Protein AF-A0A061FJA3-F1 (afdb_monomer)

Sequence (109 aa):
MQWQTMLILRANLSDSEKQGKLKVNSFESRNKLKMQQKHDLLDELLEAIERMNIYGFLDATNLCLVPYVIILPKFKVPDFEKYDGTKWPKTYITMYCPRWLHMHKMINS

Organism: Theobroma cacao (NCBI:txid3641)

Structure (mmCIF, N/CA/C/O backbone):
data_AF-A0A061FJA3-F1
#
_entry.id   AF-A0A061FJA3-F1
#
loop_
_atom_site.group_PDB
_atom_site.id
_atom_site.type_symbol
_atom_site.label_atom_id
_atom_site.label_alt_id
_atom_site.label_comp_id
_atom_site.label_asym_id
_atom_site.label_entity_id
_atom_site.label_seq_id
_atom_site.pdbx_PDB_ins_code
_atom_site.Cartn_x
_atom_site.Cartn_y
_atom_site.Cartn_z
_atom_site.occupancy
_atom_site.B_iso_or_equiv
_atom_site.auth_seq_id
_atom_site.auth_comp_id
_atom_site.auth_asym_id
_atom_site.auth_atom_id
_atom_site.pdbx_PDB_model_num
ATOM 1 N N . MET A 1 1 ? -32.930 9.425 61.772 1.00 72.06 1 MET A N 1
ATOM 2 C CA . MET A 1 1 ? -32.804 10.375 60.644 1.00 72.06 1 MET A CA 1
ATOM 3 C C . MET A 1 1 ? -31.521 10.186 59.829 1.00 72.06 1 MET A C 1
ATOM 5 O O . MET A 1 1 ? -31.638 9.997 58.632 1.00 72.06 1 MET A O 1
ATOM 9 N N . GLN A 1 2 ? -30.313 10.159 60.412 1.00 82.44 2 GLN A N 1
ATOM 10 C CA . GLN A 1 2 ? -29.065 10.091 59.616 1.00 82.44 2 GLN A CA 1
ATOM 11 C C . GLN A 1 2 ? -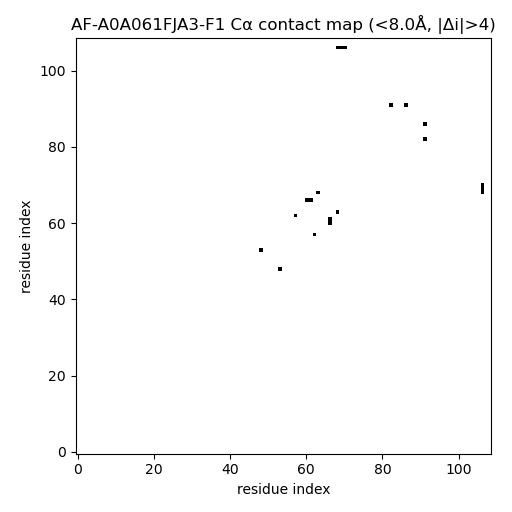28.848 8.782 58.823 1.00 82.44 2 GLN A C 1
ATOM 13 O O . GLN A 1 2 ? -28.309 8.807 57.718 1.00 82.44 2 GLN A O 1
ATOM 18 N N . TRP A 1 3 ? -29.320 7.641 59.336 1.00 81.50 3 TRP A N 1
ATOM 19 C CA . TRP A 1 3 ? -29.186 6.348 58.650 1.00 81.50 3 TRP A CA 1
ATOM 20 C C . TRP A 1 3 ? -30.043 6.224 57.381 1.00 81.50 3 TRP A C 1
ATOM 22 O O . TRP A 1 3 ? -29.609 5.607 56.412 1.00 81.50 3 TRP A O 1
ATOM 32 N N . GLN A 1 4 ? -31.218 6.861 57.337 1.00 82.81 4 GLN A N 1
ATOM 33 C CA . GLN A 1 4 ? -32.033 6.917 56.117 1.00 82.81 4 GLN A CA 1
ATOM 34 C C . GLN A 1 4 ? -31.337 7.710 55.010 1.00 82.81 4 GLN A C 1
ATOM 36 O O . GLN A 1 4 ? -31.313 7.263 53.866 1.00 82.81 4 GLN A O 1
ATOM 41 N N . THR A 1 5 ? -30.694 8.830 55.348 1.00 86.00 5 THR A N 1
ATOM 42 C CA . THR A 1 5 ? -29.930 9.628 54.381 1.00 86.00 5 THR A CA 1
ATOM 43 C C . THR A 1 5 ? -28.764 8.832 53.787 1.00 86.00 5 THR A C 1
ATOM 45 O O . THR A 1 5 ? -28.558 8.857 52.576 1.00 86.00 5 THR A O 1
ATOM 48 N N . MET A 1 6 ? -28.043 8.060 54.608 1.00 89.75 6 MET A N 1
ATOM 49 C CA . MET A 1 6 ? -26.958 7.179 54.148 1.00 89.75 6 MET A CA 1
ATOM 50 C C . MET A 1 6 ? -27.438 6.088 53.177 1.00 89.75 6 MET A C 1
ATOM 52 O O . MET A 1 6 ? -26.761 5.805 52.188 1.00 89.75 6 MET A O 1
ATOM 56 N N . LEU A 1 7 ? -28.607 5.488 53.427 1.00 89.56 7 LEU A N 1
ATOM 57 C CA . LEU A 1 7 ? -29.184 4.467 52.544 1.00 89.56 7 LEU A CA 1
ATOM 58 C C . LEU A 1 7 ? -29.594 5.046 51.184 1.00 89.56 7 LEU A C 1
ATOM 60 O O . LEU A 1 7 ? -29.301 4.445 50.152 1.00 89.56 7 LEU A O 1
ATOM 64 N N . ILE A 1 8 ? -30.204 6.232 51.179 1.00 89.50 8 ILE A N 1
ATOM 65 C CA . ILE A 1 8 ? -30.610 6.927 49.951 1.00 89.50 8 ILE A CA 1
ATOM 66 C C . ILE A 1 8 ? -29.382 7.317 49.120 1.00 89.50 8 ILE A C 1
ATOM 68 O O . ILE A 1 8 ? -29.346 7.078 47.914 1.00 89.50 8 ILE A O 1
ATOM 72 N N . LEU A 1 9 ? -28.341 7.862 49.758 1.00 87.44 9 LEU A N 1
ATOM 73 C CA . LEU A 1 9 ? -27.093 8.213 49.074 1.00 87.44 9 LEU A CA 1
ATOM 74 C C . LEU A 1 9 ? -26.410 6.984 48.459 1.00 87.44 9 LEU A C 1
ATOM 76 O O . LEU A 1 9 ? -25.942 7.052 47.324 1.00 87.44 9 LEU A O 1
ATOM 80 N N . ARG A 1 10 ? -26.400 5.848 49.167 1.00 88.62 10 ARG A N 1
ATOM 81 C CA . ARG A 1 10 ? -25.834 4.588 48.662 1.00 88.62 10 ARG A CA 1
ATOM 82 C C . ARG A 1 10 ? -26.621 4.027 47.476 1.00 88.62 10 ARG A C 1
ATOM 84 O O . ARG A 1 10 ? -26.002 3.574 46.515 1.00 88.62 10 ARG A O 1
ATOM 91 N N . ALA A 1 11 ? -27.952 4.076 47.525 1.00 86.56 11 ALA A N 1
ATOM 92 C CA . ALA A 1 11 ? -28.799 3.659 46.409 1.00 86.56 11 ALA A CA 1
ATOM 93 C C . ALA A 1 11 ? -28.523 4.513 45.158 1.00 86.56 11 ALA A C 1
ATOM 95 O O . ALA A 1 11 ? -28.189 3.968 44.106 1.00 86.56 11 ALA A O 1
ATOM 96 N N . ASN A 1 12 ? -28.504 5.841 45.311 1.00 85.00 12 ASN A N 1
ATOM 97 C CA . ASN A 1 12 ? -28.222 6.778 44.219 1.00 85.00 12 ASN A CA 1
ATOM 98 C C . ASN A 1 12 ? -26.822 6.595 43.608 1.00 85.00 12 ASN A C 1
ATOM 100 O O . ASN A 1 12 ? -26.668 6.678 42.388 1.00 85.00 12 ASN A O 1
ATOM 104 N N . LEU A 1 13 ? -25.799 6.313 44.428 1.00 83.75 13 LEU A N 1
ATOM 105 C CA . LEU A 1 13 ? -24.454 6.000 43.930 1.00 83.75 13 LEU A CA 1
ATOM 106 C C . LEU A 1 13 ? -24.462 4.732 43.069 1.00 83.75 13 LEU A C 1
ATOM 108 O O . LEU A 1 13 ? -23.892 4.719 41.979 1.00 83.75 13 LEU A O 1
ATOM 112 N N . SER A 1 14 ? -25.155 3.687 43.529 1.00 78.62 14 SER A N 1
ATOM 113 C CA . SER A 1 14 ? -25.226 2.412 42.812 1.00 78.62 14 SER A CA 1
ATOM 114 C C . SER A 1 14 ? -25.950 2.526 41.468 1.00 78.62 14 SER A C 1
ATOM 116 O O . SER A 1 14 ? -25.572 1.861 40.502 1.00 78.62 14 SER A O 1
ATOM 118 N N . ASP A 1 15 ? -26.954 3.396 41.374 1.00 78.50 15 ASP A N 1
ATOM 119 C CA . ASP A 1 15 ? -27.705 3.609 40.138 1.00 78.50 15 ASP A CA 1
ATOM 120 C C . ASP A 1 15 ? -26.937 4.489 39.145 1.00 78.50 15 ASP A C 1
ATOM 122 O O . ASP A 1 15 ? -26.948 4.214 37.942 1.00 78.50 15 ASP A O 1
ATOM 126 N N . SER A 1 16 ? -26.187 5.480 39.640 1.00 74.50 16 SER A N 1
ATOM 127 C CA . SER A 1 16 ? -25.293 6.312 38.823 1.00 74.50 16 SER A CA 1
ATOM 128 C C . SER A 1 16 ? -24.172 5.489 38.169 1.00 74.50 16 SER A C 1
ATOM 130 O O . SER A 1 16 ? -23.913 5.621 36.970 1.00 74.50 16 SER A O 1
ATOM 132 N N . GLU A 1 17 ? -23.558 4.558 38.908 1.00 80.44 17 GLU A N 1
ATOM 133 C CA . GLU A 1 17 ? -22.519 3.673 38.360 1.00 80.44 17 GLU A CA 1
ATOM 134 C C . GLU A 1 17 ? -23.057 2.709 37.295 1.00 80.44 17 GLU A C 1
ATOM 136 O O . GLU A 1 17 ? -22.403 2.476 36.272 1.00 80.44 17 GLU A O 1
ATOM 141 N N . LYS A 1 18 ? -24.260 2.158 37.500 1.00 72.69 18 LYS A N 1
ATOM 142 C CA . LYS A 1 18 ? -24.919 1.287 36.513 1.00 72.69 18 LYS A CA 1
ATOM 143 C C . LYS A 1 18 ? -25.229 2.053 35.225 1.00 72.69 18 LYS A C 1
ATOM 145 O O . LYS A 1 18 ? -24.935 1.556 34.139 1.00 72.69 18 LYS A O 1
ATOM 150 N N . GLN A 1 19 ? -25.754 3.275 35.336 1.00 69.38 19 GLN A N 1
ATOM 151 C CA . GLN A 1 19 ? -26.014 4.169 34.200 1.00 69.38 19 GLN A CA 1
ATOM 152 C C . GLN A 1 19 ? -24.730 4.512 33.429 1.00 69.38 19 GLN A C 1
ATOM 154 O O . GLN A 1 19 ? -24.723 4.491 32.195 1.00 69.38 19 GLN A O 1
ATOM 159 N N . GLY A 1 20 ? -23.633 4.787 34.145 1.00 67.75 20 GLY A N 1
ATOM 160 C CA . GLY A 1 20 ? -22.323 5.058 33.550 1.00 67.75 20 GLY A CA 1
ATOM 161 C C . GLY A 1 20 ? -21.796 3.879 32.730 1.00 67.75 20 GLY A C 1
ATOM 162 O O . GLY A 1 20 ? -21.440 4.047 31.563 1.00 67.75 20 GLY A O 1
ATOM 163 N N . LYS A 1 21 ? -21.829 2.665 33.292 1.00 66.94 21 LYS A N 1
ATOM 164 C CA . LYS A 1 21 ? -21.382 1.437 32.609 1.00 66.94 21 LYS A CA 1
ATOM 165 C C . LYS A 1 21 ? -22.246 1.095 31.390 1.00 66.94 21 LYS A C 1
ATOM 167 O O . LYS A 1 21 ? -21.717 0.759 30.333 1.00 66.94 21 LYS A O 1
ATOM 172 N N . LEU A 1 22 ? -23.567 1.245 31.499 1.00 68.19 22 LEU A N 1
ATOM 173 C CA . LEU A 1 22 ? -24.500 1.016 30.389 1.00 68.19 22 LEU A CA 1
ATOM 174 C C . LEU A 1 22 ? -24.262 1.985 29.217 1.00 68.19 22 LEU A C 1
ATOM 176 O O . LEU A 1 22 ? -24.284 1.567 28.057 1.00 68.19 22 LEU A O 1
ATOM 180 N N . LYS A 1 23 ? -23.983 3.266 29.501 1.00 68.19 23 LYS A N 1
ATOM 181 C CA . LYS A 1 23 ? -23.668 4.269 28.467 1.00 68.19 23 LYS A CA 1
ATOM 182 C C . LYS A 1 23 ? -22.344 3.996 27.75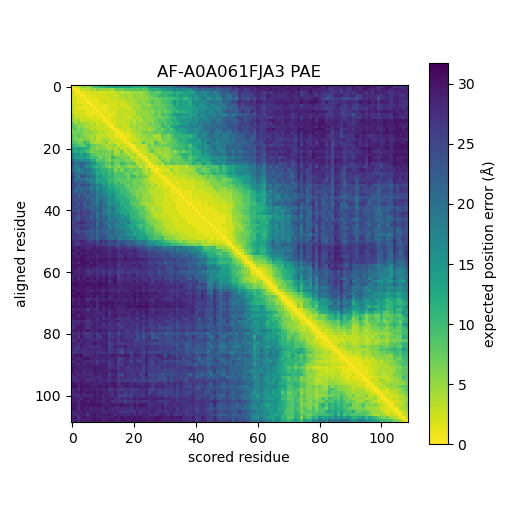8 1.00 68.19 23 LYS A C 1
ATOM 184 O O . LYS A 1 23 ? -22.292 4.121 26.536 1.00 68.19 23 LYS A O 1
ATOM 189 N N . VAL A 1 24 ? -21.303 3.611 28.498 1.00 70.88 24 VAL A N 1
ATOM 190 C CA . VAL A 1 24 ? -19.989 3.269 27.927 1.00 70.88 24 VAL A CA 1
ATOM 191 C C . VAL A 1 24 ? -20.109 2.065 26.993 1.00 70.88 24 VAL A C 1
ATOM 193 O O . VAL A 1 24 ? -19.718 2.161 25.831 1.00 70.88 24 VAL A O 1
ATOM 196 N N . ASN A 1 25 ? -20.781 0.998 27.434 1.00 68.38 25 ASN A N 1
ATOM 197 C CA . ASN A 1 25 ? -20.992 -0.198 26.614 1.00 68.38 25 ASN A CA 1
ATOM 198 C C . ASN A 1 25 ? -21.799 0.103 25.337 1.00 68.38 25 ASN A C 1
ATOM 200 O O . ASN A 1 25 ? -21.508 -0.431 24.267 1.00 68.38 25 ASN A O 1
ATOM 204 N N . SER A 1 26 ? -22.799 0.988 25.425 1.00 69.75 26 SER A N 1
ATOM 205 C CA . SER A 1 26 ? -23.594 1.440 24.274 1.00 69.75 26 SER A CA 1
ATOM 206 C C . SER A 1 26 ? -22.764 2.237 23.258 1.00 69.75 26 SER A C 1
ATOM 208 O O . SER A 1 26 ? -22.888 2.022 22.049 1.00 69.75 26 SER A O 1
ATOM 210 N N . PHE A 1 27 ? -21.908 3.148 23.728 1.00 72.88 27 PHE A N 1
ATOM 211 C CA . PHE A 1 27 ? -21.052 3.968 22.869 1.00 72.88 27 PHE A CA 1
ATOM 212 C C . PHE A 1 27 ? -19.971 3.133 22.175 1.00 72.88 27 PHE A C 1
ATOM 214 O O . PHE A 1 27 ? -19.765 3.263 20.968 1.00 72.88 27 PHE A O 1
ATOM 221 N N . GLU A 1 28 ? -19.335 2.227 22.915 1.00 75.00 28 GLU A N 1
ATOM 222 C CA . GLU A 1 28 ? -18.322 1.314 22.391 1.00 75.00 28 GLU A CA 1
ATOM 223 C C . GLU A 1 28 ? -18.912 0.347 21.356 1.00 75.00 28 GLU A C 1
ATOM 225 O O . GLU A 1 28 ? -18.366 0.200 20.261 1.00 75.00 28 GLU A O 1
ATOM 230 N N . SER A 1 29 ? -20.102 -0.202 21.626 1.00 77.31 29 SER A N 1
ATOM 231 C CA . SER A 1 29 ? -20.834 -1.045 20.670 1.00 77.31 29 SER A CA 1
ATOM 232 C C . SER A 1 29 ? -21.187 -0.293 19.382 1.00 77.31 29 SER A C 1
ATOM 234 O O . SER A 1 29 ? -21.053 -0.836 18.287 1.00 77.31 29 SER A O 1
ATOM 236 N N . ARG A 1 30 ? -21.585 0.982 19.485 1.00 79.06 30 ARG A N 1
ATOM 237 C CA . ARG A 1 30 ? -21.900 1.822 18.319 1.00 79.06 30 ARG A CA 1
ATOM 238 C C . ARG A 1 30 ? -20.663 2.116 17.474 1.00 79.06 30 ARG A C 1
ATOM 240 O O . ARG A 1 30 ? -20.737 2.070 16.248 1.00 79.06 30 ARG A O 1
ATOM 247 N N . ASN A 1 31 ? -19.531 2.399 18.113 1.00 81.62 31 ASN A N 1
ATOM 248 C CA . ASN A 1 31 ? -18.274 2.631 17.405 1.00 81.62 31 ASN A CA 1
ATOM 249 C C . ASN A 1 31 ? -17.775 1.354 16.727 1.00 81.62 31 ASN A C 1
ATOM 251 O O . ASN A 1 31 ? -17.357 1.415 15.575 1.00 81.62 31 ASN A O 1
ATOM 255 N N . LYS A 1 32 ? -17.901 0.197 17.387 1.00 88.38 32 LYS A N 1
ATOM 256 C CA . LYS A 1 32 ? -17.563 -1.104 16.800 1.00 88.38 32 LYS A CA 1
ATOM 257 C C 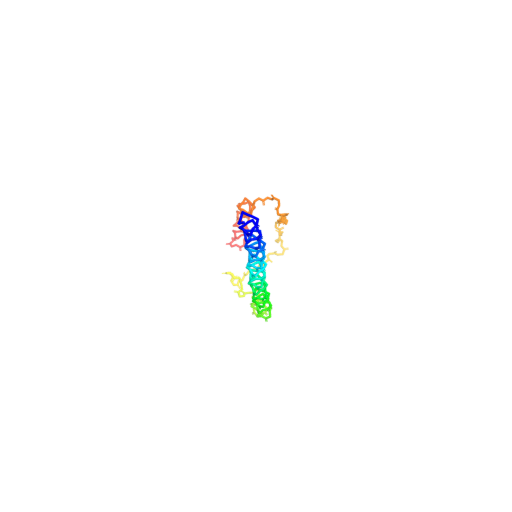. LYS A 1 32 ? -18.398 -1.399 15.549 1.00 88.38 32 LYS A C 1
ATOM 259 O O . LYS A 1 32 ? -17.832 -1.745 14.519 1.00 88.38 32 LYS A O 1
ATOM 264 N N . LEU A 1 33 ? -19.714 -1.177 15.606 1.00 89.81 33 LEU A N 1
ATOM 265 C CA . LEU A 1 33 ? -20.602 -1.330 14.445 1.00 89.81 33 LEU A CA 1
ATOM 266 C C . LEU A 1 33 ? -20.239 -0.370 13.305 1.00 89.81 33 LEU A C 1
ATOM 268 O O . LEU A 1 33 ? -20.207 -0.771 12.148 1.00 89.81 33 LEU A O 1
ATOM 272 N N . LYS A 1 34 ? -19.909 0.886 13.624 1.00 88.50 34 LYS A N 1
ATOM 273 C CA . LYS A 1 34 ? -19.511 1.887 12.624 1.00 88.50 34 LYS A CA 1
ATOM 274 C C . LYS A 1 34 ? -18.176 1.552 11.950 1.00 88.50 34 LYS A C 1
ATOM 276 O O . LYS A 1 34 ? -17.997 1.861 10.776 1.00 88.50 34 LYS A O 1
ATOM 281 N N . MET A 1 35 ? -17.237 0.957 12.683 1.00 89.94 35 MET A N 1
ATOM 282 C CA . MET A 1 35 ? -15.972 0.475 12.123 1.00 89.94 35 MET A CA 1
ATOM 283 C C . MET A 1 35 ? -16.208 -0.736 11.221 1.00 89.94 35 MET A C 1
ATOM 285 O O . MET A 1 35 ? -15.678 -0.758 10.118 1.00 89.94 35 MET A O 1
ATOM 289 N N . GLN A 1 36 ? -17.064 -1.675 11.638 1.00 92.06 36 GLN A N 1
ATOM 290 C CA . GLN A 1 36 ? -17.423 -2.833 10.819 1.00 92.06 36 GLN A CA 1
ATOM 291 C C . GLN A 1 36 ? -18.066 -2.411 9.494 1.00 92.06 36 GLN A C 1
ATOM 293 O O . GLN A 1 36 ? -17.574 -2.781 8.441 1.00 92.06 36 GLN A O 1
ATOM 298 N N . GLN A 1 37 ? -19.055 -1.514 9.532 1.00 93.06 37 GLN A N 1
ATOM 299 C CA . GLN A 1 37 ? -19.697 -0.984 8.320 1.00 93.06 37 GLN A CA 1
ATOM 300 C C . GLN A 1 37 ? -18.711 -0.310 7.359 1.00 93.06 37 GLN A C 1
ATOM 302 O O . GLN A 1 37 ? -18.881 -0.367 6.146 1.00 93.06 37 GLN A O 1
ATOM 307 N N . LYS A 1 38 ? -17.682 0.362 7.890 1.00 91.81 38 LYS A N 1
ATOM 308 C CA . LYS A 1 38 ? -16.623 0.948 7.062 1.00 91.81 38 LYS A CA 1
ATOM 309 C C . LYS A 1 38 ? -15.725 -0.113 6.434 1.00 91.81 38 LYS A C 1
ATOM 311 O O . LYS A 1 38 ? -15.304 0.091 5.304 1.00 91.81 38 LYS A O 1
ATOM 316 N N . HIS A 1 39 ? -15.412 -1.185 7.161 1.00 93.44 39 HIS A N 1
ATOM 317 C CA . HIS A 1 39 ? -14.666 -2.316 6.613 1.00 93.44 39 HIS A CA 1
ATOM 318 C C . HIS A 1 39 ? -15.457 -2.992 5.497 1.00 93.44 39 HIS A C 1
ATOM 320 O O . HIS A 1 39 ? -14.939 -3.103 4.394 1.00 93.44 39 HIS A O 1
ATOM 326 N N . ASP A 1 40 ? -16.730 -3.295 5.745 1.00 93.94 40 ASP A N 1
ATOM 327 C CA . ASP A 1 40 ? -17.604 -3.940 4.765 1.00 93.94 40 ASP A CA 1
ATOM 328 C C . ASP A 1 40 ? -17.720 -3.095 3.475 1.00 93.94 40 ASP A C 1
ATOM 330 O O . ASP A 1 40 ? -17.614 -3.623 2.373 1.00 93.94 40 ASP A O 1
ATOM 334 N N . LEU A 1 41 ? -17.841 -1.764 3.599 1.00 95.75 41 LEU A N 1
ATOM 335 C CA . LEU A 1 41 ? -17.861 -0.847 2.449 1.00 95.75 41 LEU A CA 1
ATOM 336 C C . LEU A 1 41 ? -16.535 -0.850 1.664 1.00 95.75 41 LEU A C 1
ATOM 338 O O . LEU A 1 41 ? -16.535 -0.744 0.441 1.00 95.75 41 LEU A O 1
ATOM 342 N N . LEU A 1 42 ? -15.395 -0.912 2.357 1.00 93.56 42 LEU A N 1
ATOM 343 C CA . LEU A 1 42 ? -14.081 -0.950 1.709 1.00 93.56 42 LEU A CA 1
ATOM 344 C C . LEU A 1 42 ? -13.861 -2.266 0.964 1.00 93.56 42 LEU A C 1
ATOM 346 O O . LEU A 1 42 ? -13.326 -2.240 -0.144 1.00 93.56 42 LEU A O 1
ATOM 350 N N . ASP A 1 43 ? -14.293 -3.380 1.547 1.00 91.62 43 ASP A N 1
ATOM 351 C CA . ASP A 1 43 ? -14.201 -4.700 0.928 1.00 91.62 43 ASP A CA 1
ATOM 352 C C . ASP A 1 43 ? -15.095 -4.779 -0.319 1.00 91.62 43 ASP A C 1
ATOM 354 O O . ASP A 1 43 ? -14.634 -5.211 -1.375 1.00 91.62 43 ASP A O 1
ATOM 358 N N . GLU A 1 44 ? -16.325 -4.254 -0.251 1.00 94.12 44 GLU A N 1
ATOM 359 C CA . GLU A 1 44 ? -17.234 -4.175 -1.404 1.00 94.12 44 GLU A CA 1
ATOM 360 C C . GLU A 1 44 ? -16.659 -3.298 -2.530 1.00 94.12 44 GLU A C 1
ATOM 362 O O . GLU A 1 44 ? -16.729 -3.656 -3.707 1.00 94.12 44 GLU A O 1
ATOM 367 N N . LEU A 1 45 ? -16.026 -2.168 -2.189 1.00 92.19 45 LEU A N 1
ATOM 368 C CA . LEU A 1 45 ? -15.351 -1.311 -3.168 1.00 92.19 45 LEU A CA 1
ATOM 369 C C . LEU A 1 45 ? -14.147 -2.005 -3.817 1.00 92.19 45 LEU A C 1
ATOM 371 O O . LEU A 1 45 ? -13.946 -1.861 -5.023 1.00 92.19 45 LEU A O 1
ATOM 375 N N . LEU A 1 46 ? -13.343 -2.742 -3.047 1.00 88.44 46 LEU A N 1
ATOM 376 C CA . LEU A 1 46 ? -12.199 -3.488 -3.575 1.00 88.44 46 LEU A CA 1
ATOM 377 C C . LEU A 1 46 ? -12.648 -4.611 -4.505 1.00 88.44 46 LEU A C 1
ATOM 379 O O . LEU A 1 46 ? -12.118 -4.725 -5.607 1.00 88.44 46 LEU A O 1
ATOM 383 N N . GLU A 1 47 ? -13.657 -5.380 -4.103 1.00 89.25 47 GLU A N 1
ATOM 384 C CA . GLU A 1 47 ? -14.228 -6.439 -4.930 1.00 89.25 47 GLU A CA 1
ATOM 385 C C . GLU A 1 47 ? -14.845 -5.865 -6.213 1.00 89.25 47 GLU A C 1
ATOM 387 O O . GLU A 1 47 ? -14.648 -6.412 -7.300 1.00 89.25 47 GLU A O 1
ATOM 392 N N . ALA A 1 48 ? -15.541 -4.727 -6.119 1.00 85.81 48 ALA A N 1
ATOM 393 C CA . ALA A 1 48 ? -16.062 -4.028 -7.285 1.00 85.81 48 ALA A CA 1
ATOM 394 C C . ALA A 1 48 ? -14.933 -3.608 -8.232 1.00 85.81 48 ALA A C 1
ATOM 396 O O . ALA A 1 48 ? -15.054 -3.837 -9.429 1.00 85.81 48 ALA A O 1
ATOM 397 N N . ILE A 1 49 ? -13.828 -3.052 -7.722 1.00 82.31 49 ILE A N 1
ATOM 398 C CA . ILE A 1 49 ? -12.662 -2.657 -8.531 1.00 82.31 49 ILE A CA 1
ATOM 399 C C . ILE A 1 49 ? -11.951 -3.870 -9.138 1.00 82.31 49 ILE A C 1
ATOM 401 O O . ILE A 1 49 ? -11.494 -3.779 -10.269 1.00 82.31 49 ILE A O 1
ATOM 405 N N . GLU A 1 50 ? -11.852 -4.991 -8.425 1.00 81.19 50 GLU A N 1
ATOM 406 C CA . GLU A 1 50 ? -11.218 -6.216 -8.926 1.00 81.19 50 GLU A CA 1
ATOM 407 C C . GLU A 1 50 ? -12.065 -6.886 -10.021 1.00 81.19 50 GLU A C 1
ATOM 409 O O . GLU A 1 50 ? -11.540 -7.337 -11.040 1.00 81.19 50 GLU A O 1
ATOM 414 N N . ARG A 1 51 ? -13.395 -6.898 -9.851 1.00 76.31 51 ARG A N 1
ATOM 415 C CA . ARG A 1 51 ? -14.356 -7.392 -10.853 1.00 76.31 51 ARG A CA 1
ATOM 416 C C . ARG A 1 51 ? -14.503 -6.447 -12.038 1.00 76.31 51 ARG A C 1
ATOM 418 O O . ARG A 1 51 ? -14.764 -6.902 -13.155 1.00 76.31 51 ARG A O 1
ATOM 425 N N . MET A 1 52 ? -14.359 -5.141 -11.818 1.00 71.38 52 MET A N 1
ATOM 426 C CA . MET A 1 52 ? -14.206 -4.172 -12.893 1.00 71.38 52 MET A CA 1
ATOM 427 C C . MET A 1 52 ? -12.852 -4.485 -13.514 1.00 71.38 52 MET A C 1
ATOM 429 O O . MET A 1 52 ? -11.813 -4.102 -13.010 1.00 71.38 52 MET A O 1
ATOM 433 N N . ASN A 1 53 ? -12.842 -5.272 -14.580 1.00 63.34 53 ASN A N 1
ATOM 434 C CA . ASN A 1 53 ? -11.637 -5.706 -15.272 1.00 63.34 53 ASN A CA 1
ATOM 435 C C . ASN A 1 53 ? -10.960 -4.526 -16.010 1.00 63.34 53 ASN A C 1
ATOM 437 O O . ASN A 1 53 ? -10.789 -4.559 -17.227 1.00 63.34 53 ASN A O 1
ATOM 441 N N . ILE A 1 54 ? -10.616 -3.448 -15.290 1.00 61.66 54 ILE A N 1
ATOM 442 C CA . ILE A 1 54 ? -10.051 -2.208 -15.833 1.00 61.66 54 ILE A CA 1
ATOM 443 C C . ILE A 1 54 ? -8.726 -2.526 -16.533 1.00 61.66 54 ILE A C 1
ATOM 445 O O . ILE A 1 54 ? -8.394 -1.907 -17.533 1.00 61.66 54 ILE A O 1
ATOM 449 N N . TYR A 1 55 ? -8.001 -3.543 -16.060 1.00 58.09 55 TYR A N 1
ATOM 450 C CA . TYR A 1 55 ? -6.710 -3.946 -16.614 1.00 58.09 55 TYR A CA 1
ATOM 451 C C . TYR A 1 55 ? -6.775 -5.060 -17.663 1.00 58.09 55 TYR A C 1
ATOM 453 O O . TYR A 1 55 ? -5.847 -5.172 -18.452 1.00 58.09 55 TYR A O 1
ATOM 461 N N . GLY A 1 56 ? -7.835 -5.872 -17.728 1.00 59.34 56 GLY A N 1
ATOM 462 C CA . GLY A 1 56 ? -7.917 -6.958 -18.715 1.00 59.34 56 GLY A CA 1
ATOM 463 C C . GLY A 1 56 ? -8.505 -6.553 -20.066 1.00 59.34 56 GLY A C 1
ATOM 464 O O . GLY A 1 56 ? -8.485 -7.368 -20.983 1.00 59.34 56 GLY A O 1
ATOM 465 N N . PHE A 1 57 ? -9.002 -5.317 -20.212 1.00 57.19 57 PHE A N 1
ATOM 466 C CA . PHE A 1 57 ? -9.320 -4.724 -21.521 1.00 57.19 57 PHE A CA 1
ATOM 467 C C . PHE A 1 57 ? -8.229 -3.764 -22.029 1.00 57.19 57 PHE A C 1
ATOM 469 O O . PHE A 1 57 ? -8.172 -3.471 -23.224 1.00 57.19 57 PHE A O 1
ATOM 476 N N . LEU A 1 58 ? -7.340 -3.276 -21.154 1.00 58.12 58 LEU A N 1
ATOM 477 C CA . LEU A 1 58 ? -6.194 -2.485 -21.591 1.00 58.12 58 LEU A CA 1
ATOM 478 C C . LEU A 1 58 ? -5.099 -3.416 -22.117 1.00 58.12 58 LEU A C 1
ATOM 480 O O . LEU A 1 58 ? -4.258 -3.905 -21.368 1.00 58.12 58 LEU A O 1
ATOM 484 N N . ASP A 1 59 ? -5.110 -3.633 -23.432 1.00 62.25 59 ASP A N 1
ATOM 485 C CA . ASP A 1 59 ? -3.956 -4.170 -24.150 1.00 62.25 59 ASP A CA 1
ATOM 486 C C . ASP A 1 59 ? -2.698 -3.369 -23.756 1.00 62.25 59 ASP A C 1
ATOM 488 O O . ASP A 1 59 ? -2.733 -2.137 -23.660 1.00 62.25 59 ASP A O 1
ATOM 492 N N . ALA A 1 60 ? -1.582 -4.056 -23.511 1.00 57.31 60 ALA A N 1
ATOM 493 C CA . ALA A 1 60 ? -0.320 -3.436 -23.105 1.00 57.31 60 ALA A CA 1
ATOM 494 C C . ALA A 1 60 ? 0.156 -2.377 -24.121 1.00 57.31 60 ALA A C 1
ATOM 496 O O . ALA A 1 60 ? 0.893 -1.455 -23.769 1.00 57.31 60 ALA A O 1
ATOM 497 N N . THR A 1 61 ? -0.314 -2.480 -25.366 1.00 59.41 61 THR A N 1
ATOM 498 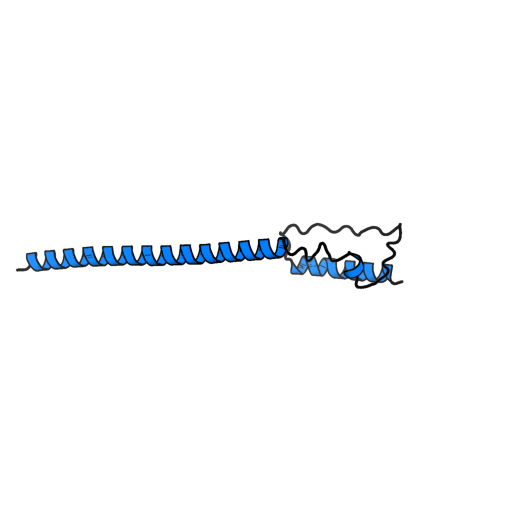C CA . THR A 1 61 ? -0.124 -1.497 -26.440 1.00 59.41 61 THR A CA 1
ATOM 499 C C . THR A 1 61 ? -0.830 -0.160 -26.169 1.00 59.41 61 THR A C 1
ATOM 501 O O . THR A 1 61 ? -0.236 0.886 -26.412 1.00 59.41 61 THR A O 1
ATOM 504 N N . ASN A 1 62 ? -2.035 -0.165 -25.586 1.00 60.59 62 ASN A N 1
ATOM 505 C CA . ASN A 1 62 ? -2.799 1.039 -25.225 1.00 60.59 62 ASN A CA 1
ATOM 506 C C . ASN A 1 62 ? -2.240 1.741 -23.977 1.00 60.59 62 ASN A C 1
ATOM 508 O O . ASN A 1 62 ? -2.446 2.937 -23.787 1.00 60.59 62 ASN A O 1
ATOM 512 N N . LEU A 1 63 ? -1.526 1.001 -23.124 1.00 64.94 63 LEU A N 1
ATOM 513 C CA . LEU A 1 63 ? -0.770 1.542 -21.988 1.00 64.94 63 LEU A CA 1
ATOM 514 C C . LEU A 1 63 ? 0.588 2.124 -22.403 1.00 64.94 63 LEU A C 1
ATOM 516 O O . LEU A 1 63 ? 1.249 2.791 -21.602 1.00 64.94 63 LEU A O 1
ATOM 520 N N . CYS A 1 64 ? 1.030 1.868 -23.634 1.00 62.38 64 CYS A N 1
ATOM 521 C CA . CYS A 1 64 ? 2.314 2.338 -24.114 1.00 62.38 64 CYS A CA 1
ATOM 522 C C . CYS A 1 64 ? 2.201 3.792 -24.589 1.00 62.38 64 CYS A C 1
ATOM 524 O O . CYS A 1 64 ? 1.556 4.090 -25.589 1.00 62.38 64 CYS A O 1
ATOM 526 N N . LEU A 1 65 ? 2.888 4.709 -23.901 1.00 68.50 65 LEU A N 1
ATOM 527 C CA . LEU A 1 65 ? 3.024 6.114 -24.322 1.00 68.50 65 LEU A CA 1
ATOM 528 C C . LEU A 1 65 ? 3.710 6.266 -25.695 1.00 68.50 65 LEU A C 1
ATOM 530 O O . LEU A 1 65 ? 3.621 7.327 -26.309 1.00 68.50 65 LEU A O 1
ATOM 534 N N . VAL A 1 66 ? 4.396 5.220 -26.169 1.00 58.53 66 VAL A N 1
ATOM 535 C CA . VAL A 1 66 ? 5.074 5.170 -27.468 1.00 58.53 66 VAL A CA 1
ATOM 536 C C . VAL A 1 66 ? 4.502 3.991 -28.269 1.00 58.53 66 VAL A C 1
ATOM 538 O O . VAL A 1 66 ? 4.695 2.850 -27.853 1.00 58.53 66 VAL A O 1
ATOM 541 N N . PRO A 1 67 ? 3.839 4.214 -29.420 1.00 52.81 67 PRO A N 1
ATOM 542 C CA . PRO A 1 67 ? 3.058 3.166 -30.083 1.00 52.81 67 PRO A CA 1
ATOM 543 C C . PRO A 1 67 ? 3.862 2.035 -30.753 1.00 52.81 67 PRO A C 1
ATOM 545 O O . PRO A 1 67 ? 3.263 1.153 -31.353 1.00 52.81 67 PRO A O 1
ATOM 548 N N . TYR A 1 68 ? 5.195 2.015 -30.666 1.00 59.03 68 TYR A N 1
ATOM 549 C CA . TYR A 1 68 ? 6.040 0.995 -31.302 1.00 59.03 68 TYR A CA 1
ATOM 550 C C . TYR A 1 68 ? 7.330 0.769 -30.508 1.00 59.03 68 TYR A C 1
ATOM 552 O O . TYR A 1 68 ? 8.429 1.067 -30.977 1.00 59.03 68 TYR A O 1
ATOM 560 N N . VAL A 1 69 ? 7.223 0.250 -29.281 1.00 60.50 69 VAL A N 1
ATOM 561 C CA . VAL A 1 69 ? 8.413 -0.185 -28.534 1.00 60.50 69 VAL A CA 1
ATOM 562 C C . VAL A 1 69 ? 8.938 -1.474 -29.165 1.00 60.50 69 VAL A C 1
ATOM 564 O O . VAL A 1 69 ? 8.518 -2.579 -28.824 1.00 60.50 69 VAL A O 1
ATOM 567 N N . ILE A 1 70 ? 9.872 -1.337 -30.106 1.00 60.78 70 ILE A N 1
ATOM 568 C CA . ILE A 1 70 ? 10.693 -2.457 -30.562 1.00 60.78 70 ILE A CA 1
ATOM 569 C C . ILE A 1 70 ? 11.647 -2.778 -29.412 1.00 60.78 70 ILE A C 1
ATOM 571 O O . ILE A 1 70 ? 12.666 -2.113 -29.222 1.00 60.78 70 ILE A O 1
ATOM 575 N N . ILE A 1 71 ? 11.303 -3.785 -28.609 1.00 62.06 71 ILE A N 1
ATOM 576 C CA . ILE A 1 71 ? 12.225 -4.321 -27.610 1.00 62.06 71 ILE A CA 1
ATOM 577 C C . ILE A 1 71 ? 13.385 -4.932 -28.393 1.00 62.06 71 ILE A C 1
ATOM 579 O O . ILE A 1 71 ? 13.244 -5.999 -28.994 1.00 62.06 71 ILE A O 1
ATOM 583 N N . LEU A 1 72 ? 14.525 -4.234 -28.435 1.00 68.25 72 LEU A N 1
ATOM 584 C CA . LEU A 1 72 ? 15.718 -4.774 -29.074 1.00 68.25 72 LEU A CA 1
ATOM 585 C C . LEU A 1 72 ? 16.005 -6.159 -28.465 1.00 68.25 72 LEU A C 1
ATOM 587 O O . LEU A 1 72 ? 16.016 -6.275 -27.240 1.00 68.25 72 LEU A O 1
ATOM 591 N N . PRO A 1 73 ? 16.327 -7.198 -29.259 1.00 63.72 73 PRO A N 1
ATOM 592 C CA . PRO A 1 73 ? 16.609 -8.545 -28.740 1.00 63.72 73 PRO A CA 1
ATOM 593 C C . PRO A 1 73 ? 17.755 -8.601 -27.715 1.00 63.72 73 PRO A C 1
ATOM 595 O O . PRO A 1 73 ? 17.937 -9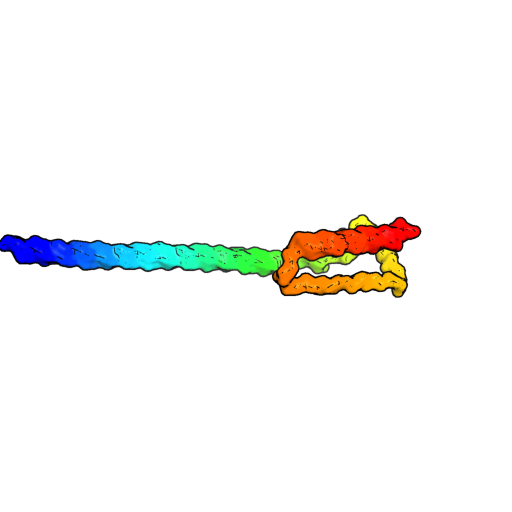.593 -27.019 1.00 63.72 73 PRO A O 1
ATOM 598 N N . LYS A 1 74 ? 18.558 -7.532 -27.644 1.00 65.62 74 LYS A N 1
ATOM 599 C CA . LYS A 1 74 ? 19.683 -7.352 -26.718 1.00 65.62 74 LYS A CA 1
ATOM 600 C C . LYS A 1 74 ? 19.332 -6.484 -25.505 1.00 65.62 74 LYS A C 1
ATOM 602 O O . LYS A 1 74 ? 20.233 -6.130 -24.745 1.00 65.62 74 LYS A O 1
ATOM 607 N N . PHE A 1 75 ? 18.064 -6.104 -25.337 1.00 71.12 75 PHE A N 1
ATOM 608 C CA . PHE A 1 75 ? 17.621 -5.311 -24.203 1.00 71.12 75 PHE A CA 1
ATOM 609 C C . PHE A 1 75 ? 17.759 -6.140 -22.925 1.00 71.12 75 PHE A C 1
ATOM 611 O O . PHE A 1 75 ? 16.960 -7.031 -22.639 1.00 71.12 75 PHE A O 1
ATOM 618 N N . LYS A 1 76 ? 18.812 -5.857 -22.159 1.00 69.19 76 LYS A N 1
ATOM 619 C CA . LYS A 1 76 ? 18.944 -6.368 -20.801 1.00 69.19 76 LYS A CA 1
ATOM 620 C C . LYS A 1 76 ? 18.073 -5.501 -19.912 1.00 69.19 76 LYS A C 1
ATOM 622 O O . LYS A 1 76 ? 18.339 -4.308 -19.771 1.00 69.19 76 LYS A O 1
ATOM 627 N N . VAL A 1 77 ? 17.041 -6.106 -19.332 1.00 70.75 77 VAL A N 1
ATOM 628 C CA . VAL A 1 77 ? 16.272 -5.472 -18.262 1.00 70.75 77 VAL A CA 1
ATOM 629 C C . VAL A 1 77 ? 17.263 -5.130 -17.146 1.00 70.75 77 VAL A C 1
ATOM 631 O O . VAL A 1 77 ? 17.987 -6.026 -16.711 1.00 70.75 77 VAL A O 1
ATOM 634 N N . PRO A 1 78 ? 17.369 -3.860 -16.719 1.00 70.75 78 PRO A N 1
ATOM 635 C CA . PRO A 1 78 ? 18.195 -3.523 -15.571 1.00 70.75 78 PRO A CA 1
ATOM 636 C C . PRO A 1 78 ? 17.718 -4.289 -14.341 1.00 70.75 78 PRO A C 1
ATOM 638 O O . PRO A 1 78 ? 16.515 -4.452 -14.149 1.00 70.75 78 PRO A O 1
ATOM 641 N N . ASP A 1 79 ? 18.639 -4.720 -13.487 1.00 73.81 79 ASP A N 1
ATOM 642 C CA . ASP A 1 79 ? 18.256 -5.391 -12.250 1.00 73.81 79 ASP A CA 1
ATOM 643 C C . ASP A 1 79 ? 17.583 -4.384 -11.304 1.00 73.81 79 ASP A C 1
ATOM 645 O O . ASP A 1 79 ? 18.199 -3.442 -10.787 1.00 73.81 79 ASP A O 1
ATOM 649 N N . PHE A 1 80 ? 16.279 -4.565 -11.104 1.00 77.19 80 PHE A N 1
ATOM 650 C CA . PHE A 1 80 ? 15.505 -3.841 -10.105 1.00 77.19 80 PHE A CA 1
ATOM 651 C C . PHE A 1 80 ? 15.440 -4.701 -8.840 1.00 77.19 80 PHE A C 1
ATOM 653 O O . PHE A 1 80 ? 14.814 -5.760 -8.835 1.00 77.19 80 PHE A O 1
ATOM 660 N N . GLU A 1 81 ? 16.072 -4.247 -7.754 1.00 82.62 81 GLU A N 1
ATOM 661 C CA . GLU A 1 81 ? 15.815 -4.804 -6.426 1.00 82.62 81 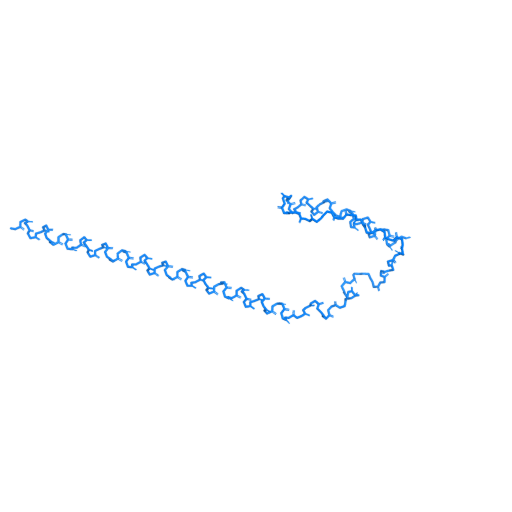GLU A CA 1
ATOM 662 C C . GLU A 1 81 ? 14.337 -4.585 -6.123 1.00 82.62 81 GLU A C 1
ATOM 664 O O . GLU A 1 81 ? 13.866 -3.452 -6.178 1.00 82.62 81 GLU A O 1
ATOM 669 N N . LYS A 1 82 ? 13.601 -5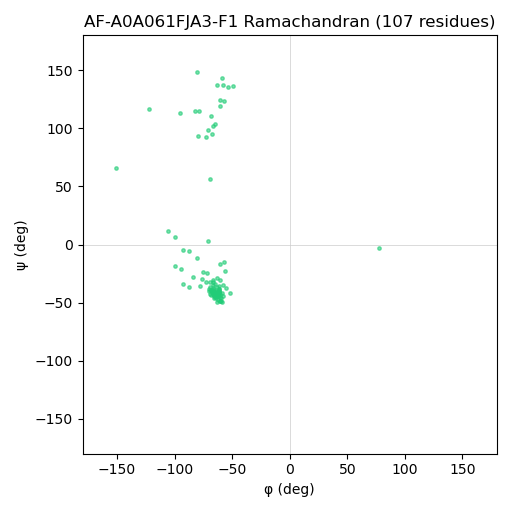.651 -5.803 1.00 85.25 82 LYS A N 1
ATOM 670 C CA . LYS A 1 82 ? 12.214 -5.532 -5.352 1.00 85.25 82 LYS A CA 1
ATOM 671 C C . LYS A 1 82 ? 12.168 -4.644 -4.107 1.00 85.25 82 LYS A C 1
ATOM 673 O O . LYS A 1 82 ? 12.986 -4.803 -3.203 1.00 85.25 82 LYS A O 1
ATOM 678 N N . TYR A 1 83 ? 11.188 -3.747 -4.039 1.00 86.38 83 TYR A N 1
ATOM 679 C CA . TYR A 1 83 ? 10.951 -2.962 -2.834 1.00 86.38 83 TYR A CA 1
ATOM 680 C C . TYR A 1 83 ? 10.633 -3.892 -1.655 1.00 86.38 83 TYR A C 1
ATOM 682 O O . TYR A 1 83 ? 9.666 -4.653 -1.695 1.00 86.38 83 TYR A O 1
ATOM 690 N N . ASP A 1 84 ? 11.471 -3.836 -0.625 1.00 86.94 84 ASP A N 1
ATOM 691 C CA . ASP A 1 84 ? 11.437 -4.705 0.555 1.00 86.94 84 ASP A CA 1
ATOM 692 C C . ASP A 1 84 ? 10.617 -4.118 1.716 1.00 86.94 84 ASP A C 1
ATOM 694 O O . ASP A 1 84 ? 10.427 -4.770 2.739 1.00 86.94 84 ASP A O 1
ATOM 698 N N . GLY A 1 85 ? 10.131 -2.882 1.570 1.00 86.81 85 GLY A N 1
ATOM 699 C CA . GLY A 1 85 ? 9.390 -2.166 2.606 1.00 86.81 85 GLY A CA 1
ATOM 700 C C . GLY A 1 85 ? 10.254 -1.575 3.722 1.00 86.81 85 GLY A C 1
ATOM 701 O O . GLY A 1 85 ? 9.709 -0.892 4.586 1.00 86.81 85 GLY A O 1
ATOM 702 N N . THR A 1 86 ? 11.572 -1.801 3.717 1.00 88.75 86 THR A N 1
ATOM 703 C CA . THR A 1 86 ? 12.478 -1.300 4.767 1.00 88.75 86 THR A CA 1
ATOM 704 C C . THR A 1 86 ? 12.984 0.104 4.454 1.00 88.75 86 THR A C 1
ATOM 706 O O . THR A 1 86 ? 13.141 0.943 5.343 1.00 88.75 86 THR A O 1
ATOM 709 N N . LYS A 1 87 ? 13.222 0.380 3.168 1.00 85.06 87 LYS A N 1
ATOM 710 C CA . LYS A 1 87 ? 13.659 1.686 2.667 1.00 85.06 87 LYS A CA 1
ATOM 711 C C . LYS A 1 87 ? 12.452 2.615 2.552 1.00 85.06 87 LYS A C 1
ATOM 713 O O . LYS A 1 87 ? 11.361 2.175 2.230 1.00 85.06 87 LYS A O 1
ATOM 718 N N . TRP A 1 88 ? 12.630 3.921 2.742 1.00 86.62 88 TRP A N 1
ATOM 719 C CA . TRP A 1 88 ? 11.535 4.870 2.509 1.00 86.62 88 TRP A CA 1
ATOM 720 C C . TRP A 1 88 ? 11.105 4.867 1.026 1.00 86.62 88 TRP A C 1
ATOM 722 O O . TRP A 1 88 ? 11.971 4.926 0.145 1.00 86.62 88 TRP A O 1
ATOM 732 N N . PRO A 1 89 ? 9.792 4.889 0.712 1.00 84.56 89 PRO A N 1
ATOM 733 C CA . PRO A 1 89 ? 9.314 4.842 -0.673 1.00 84.56 89 PRO A CA 1
ATOM 734 C C . PRO A 1 89 ? 9.909 5.948 -1.548 1.00 84.56 89 PRO A C 1
ATOM 736 O O . PRO A 1 89 ? 10.259 5.732 -2.705 1.00 84.56 89 PRO A O 1
ATOM 739 N N . LYS A 1 90 ? 10.084 7.143 -0.971 1.00 87.00 90 LYS A N 1
ATOM 740 C CA . LYS A 1 90 ? 10.606 8.315 -1.679 1.00 87.00 90 LYS A CA 1
ATOM 741 C C . LYS A 1 90 ? 12.045 8.112 -2.152 1.00 87.00 90 LYS A C 1
ATOM 743 O O . LYS A 1 90 ? 12.335 8.392 -3.311 1.00 87.00 90 LYS A O 1
ATOM 748 N N . THR A 1 91 ? 12.926 7.601 -1.290 1.00 84.81 91 THR A N 1
ATOM 749 C CA . THR A 1 91 ? 14.328 7.332 -1.643 1.00 84.81 91 THR A CA 1
ATOM 750 C C . THR A 1 91 ? 14.442 6.204 -2.659 1.00 84.81 91 THR A C 1
ATOM 752 O O . THR A 1 91 ? 15.230 6.304 -3.602 1.00 84.81 91 THR A O 1
ATOM 755 N N . TYR A 1 92 ? 13.612 5.169 -2.517 1.00 87.38 92 TYR A N 1
ATOM 756 C CA . TYR A 1 92 ? 13.532 4.083 -3.487 1.00 87.38 92 TYR A CA 1
ATOM 757 C C . TYR A 1 92 ? 13.145 4.609 -4.883 1.00 87.38 92 TYR A C 1
ATOM 759 O O . TYR A 1 92 ? 13.862 4.371 -5.855 1.00 87.38 92 TYR A O 1
ATOM 767 N N . ILE A 1 93 ? 12.094 5.428 -4.984 1.00 84.81 93 ILE A N 1
ATOM 768 C CA . ILE A 1 93 ? 11.651 6.025 -6.255 1.00 84.81 93 ILE A CA 1
ATOM 769 C C . ILE A 1 93 ? 12.732 6.932 -6.862 1.00 84.81 93 ILE A C 1
ATOM 771 O O . ILE A 1 93 ? 13.020 6.822 -8.056 1.00 84.81 93 ILE A O 1
ATOM 775 N N . THR A 1 94 ? 13.381 7.789 -6.064 1.00 83.81 94 THR A N 1
ATOM 776 C CA . THR A 1 94 ? 14.437 8.687 -6.571 1.00 83.81 94 THR A CA 1
ATOM 777 C C . THR A 1 94 ? 15.651 7.940 -7.117 1.00 83.81 94 THR A C 1
ATOM 779 O O . THR A 1 94 ? 16.298 8.426 -8.038 1.00 83.81 94 THR A O 1
ATOM 782 N N . MET A 1 95 ? 15.943 6.745 -6.598 1.00 81.81 95 MET A N 1
ATOM 783 C CA . MET A 1 95 ? 17.049 5.912 -7.071 1.00 81.81 95 MET A CA 1
ATOM 784 C C . MET A 1 95 ? 16.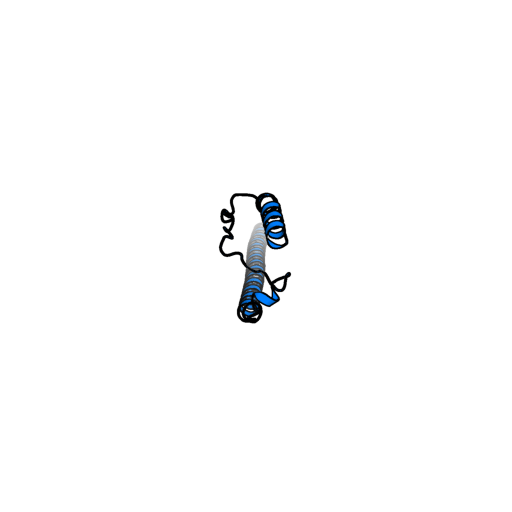722 5.210 -8.401 1.00 81.81 95 MET A C 1
ATOM 786 O O . MET A 1 95 ? 17.614 4.910 -9.196 1.00 81.81 95 MET A O 1
ATOM 790 N N . TYR A 1 96 ? 15.447 4.915 -8.656 1.00 78.88 96 TYR A N 1
ATOM 791 C CA . TYR A 1 96 ? 15.026 4.207 -9.864 1.00 78.88 96 TYR A CA 1
ATOM 792 C C . TYR A 1 96 ? 14.626 5.135 -11.012 1.00 78.88 96 TYR A C 1
ATOM 794 O O . TYR A 1 96 ? 14.930 4.812 -12.156 1.00 78.88 96 TYR A O 1
ATOM 802 N N . CYS A 1 97 ? 14.035 6.304 -10.747 1.00 76.56 97 CYS A N 1
ATOM 803 C CA . CYS A 1 97 ? 13.574 7.241 -11.783 1.00 76.56 97 CYS A CA 1
ATOM 804 C C . CYS A 1 97 ? 14.650 7.606 -12.844 1.00 76.56 97 CYS A C 1
ATOM 806 O O . CYS A 1 97 ? 14.355 7.547 -14.040 1.00 76.56 97 CYS A O 1
ATOM 808 N N . PRO A 1 98 ? 15.927 7.855 -12.485 1.00 76.06 98 PRO A N 1
ATOM 809 C CA . PRO A 1 98 ? 16.983 8.103 -13.472 1.00 76.06 98 PRO A CA 1
ATOM 810 C C . PRO A 1 98 ? 17.317 6.886 -14.350 1.00 76.06 98 PRO A C 1
ATOM 812 O O . PRO A 1 98 ? 17.687 7.054 -15.511 1.00 76.06 98 PRO A O 1
ATOM 815 N N . ARG A 1 99 ? 17.161 5.659 -13.827 1.00 73.00 99 ARG A N 1
ATOM 816 C CA . ARG A 1 99 ? 17.370 4.416 -14.594 1.00 73.00 99 ARG A CA 1
ATOM 817 C C . ARG A 1 99 ? 16.293 4.237 -15.661 1.00 73.00 99 ARG A C 1
ATOM 819 O O . ARG A 1 99 ? 16.618 3.888 -16.792 1.00 73.00 99 ARG A O 1
ATOM 826 N N . TRP A 1 100 ? 15.045 4.576 -15.338 1.00 71.12 100 TRP A N 1
ATOM 827 C CA . TRP A 1 100 ? 13.943 4.604 -16.305 1.00 71.12 100 TRP A CA 1
ATOM 828 C C . TRP A 1 100 ? 14.170 5.642 -17.410 1.00 71.12 100 TRP A C 1
ATOM 830 O O . TRP A 1 100 ? 14.008 5.337 -18.590 1.00 71.12 100 TRP A O 1
ATOM 840 N N . LEU A 1 101 ? 14.622 6.849 -17.052 1.00 69.19 101 LEU A N 1
ATOM 841 C CA . LEU A 1 101 ? 14.965 7.887 -18.032 1.00 69.19 101 LEU A CA 1
ATOM 842 C C . LEU A 1 101 ? 16.126 7.467 -18.945 1.00 69.19 101 LEU A C 1
ATOM 844 O O . LEU A 1 101 ? 16.115 7.777 -20.136 1.00 69.19 101 LEU A O 1
ATOM 848 N N . HIS A 1 102 ? 17.116 6.748 -18.412 1.00 66.75 102 HIS A N 1
ATOM 849 C CA . HIS A 1 102 ? 18.214 6.200 -19.205 1.00 66.75 102 HIS A CA 1
ATOM 850 C C . HIS A 1 102 ? 17.727 5.133 -20.199 1.00 66.75 102 HIS A C 1
ATOM 852 O O . HIS A 1 102 ? 18.065 5.214 -21.377 1.00 66.75 102 HIS A O 1
ATOM 858 N N . MET A 1 103 ? 16.858 4.209 -19.769 1.00 65.50 103 MET A N 1
ATOM 859 C CA . MET A 1 103 ? 16.216 3.233 -20.662 1.00 65.50 103 MET A CA 1
ATOM 860 C C . MET A 1 103 ? 15.426 3.914 -21.785 1.00 65.50 103 MET A C 1
ATOM 862 O O . MET A 1 103 ? 15.566 3.545 -22.947 1.00 65.50 103 MET A O 1
ATOM 866 N N . HIS A 1 104 ? 14.647 4.950 -21.461 1.00 64.06 104 HIS A N 1
ATOM 867 C CA . HIS A 1 104 ? 13.875 5.700 -22.452 1.00 64.06 104 HIS A CA 1
ATOM 868 C C . HIS A 1 104 ? 14.773 6.367 -23.508 1.00 64.06 104 HIS A C 1
ATOM 870 O O . HIS A 1 104 ? 14.412 6.419 -24.680 1.00 64.06 104 HIS A O 1
ATOM 876 N N . LYS A 1 105 ? 15.967 6.841 -23.127 1.00 63.50 105 LYS A N 1
ATOM 877 C CA . LYS A 1 105 ? 16.948 7.382 -24.083 1.00 63.50 105 LYS A CA 1
ATOM 878 C C . LYS A 1 105 ? 17.550 6.309 -24.992 1.00 63.50 105 LYS A C 1
ATOM 880 O O . LYS A 1 105 ? 17.783 6.596 -26.155 1.00 63.50 105 LYS A O 1
ATOM 885 N N . MET A 1 106 ? 17.782 5.096 -24.484 1.00 64.19 106 MET A N 1
ATOM 886 C CA . MET A 1 106 ? 18.320 3.981 -25.281 1.00 64.19 106 MET A CA 1
ATOM 887 C C . MET A 1 106 ? 17.314 3.411 -26.286 1.00 64.19 106 MET A C 1
ATOM 889 O O . MET A 1 106 ? 17.721 2.808 -27.269 1.00 64.19 106 MET A O 1
ATOM 893 N N . ILE A 1 107 ? 16.015 3.567 -26.025 1.00 61.97 107 ILE A N 1
ATOM 894 C CA . ILE A 1 107 ? 14.940 3.093 -26.908 1.00 61.97 107 ILE A CA 1
ATOM 895 C C . ILE A 1 107 ? 14.637 4.105 -28.031 1.00 61.97 107 ILE A C 1
ATOM 897 O O . ILE A 1 107 ? 14.198 3.701 -29.101 1.00 61.97 107 ILE A O 1
ATOM 901 N 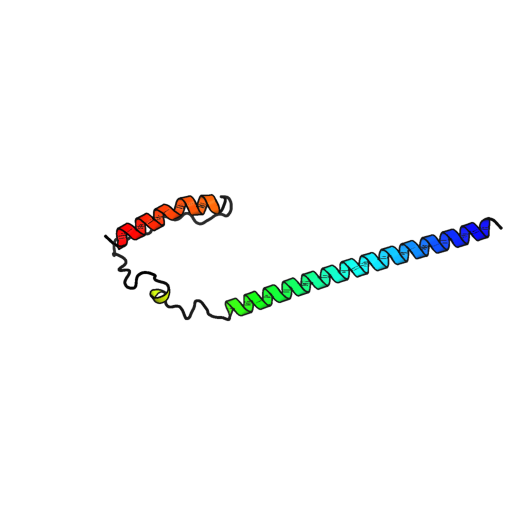N . ASN A 1 108 ? 14.875 5.403 -27.805 1.00 53.97 108 ASN A N 1
ATOM 902 C CA . ASN A 1 108 ? 14.548 6.487 -28.746 1.00 53.97 108 ASN A CA 1
ATOM 903 C C . ASN A 1 108 ? 15.772 7.084 -29.487 1.00 53.97 108 ASN A C 1
ATOM 905 O O . ASN A 1 108 ? 15.645 8.149 -30.091 1.00 53.97 108 ASN A O 1
ATOM 909 N N . SER A 1 109 ? 16.948 6.450 -29.405 1.00 56.16 109 SER A N 1
ATOM 910 C CA . SER A 1 109 ? 18.188 6.829 -30.111 1.00 56.16 109 SER A CA 1
ATOM 911 C C . SER A 1 109 ? 18.563 5.782 -31.146 1.00 56.16 109 SER A C 1
ATOM 913 O O . SER A 1 109 ? 19.312 6.176 -32.066 1.00 56.16 109 SER A O 1
#

Foldseek 3Di:
DVVVVVVVVVVVVVVVVVVVVVVVVVVVVVVVVVVVVVVVVVVVVVVVVVVVPVPVPDDVCNVDPDNDQPCPPPDDDPDQDPDPVPDDPVVSCVVCVVVVVVVVVVRVD

Secondary structure (DSSP, 8-state):
-HHHHHHHHHHHHHHHHHHHHHHHHHHHHHHHHHHHHHHHHHHHHHHHHHHS-TTTSS-TTTT-SSTT----TT------PPP-SSS-HHHHHHHHHHHHHHHHHHH--

Solvent-accessible surface area (backbone atoms only — not comparable to full-atom values): 6735 Å² total; per-residue (Å²): 116,72,67,60,54,55,53,53,53,51,52,51,53,56,51,52,53,51,53,52,53,54,51,51,54,52,52,52,52,51,50,51,52,55,51,49,56,51,49,55,52,51,51,52,52,48,52,50,54,65,69,45,54,72,66,81,70,52,51,73,66,79,72,38,94,56,91,74,79,76,76,54,96,80,66,72,79,76,90,70,81,75,88,79,78,79,66,59,69,68,61,55,48,65,67,45,53,61,55,55,54,50,51,55,52,69,74,76,108

pLDDT: mean 76.04, std 11.55, range [52.81, 95.75]

Radius of gyration: 31.85 Å; Cα contacts (8 Å, |Δi|>4): 10; chains: 1; bounding box: 52×19×92 Å

Mean predicted aligned error: 18.01 Å